Protein AF-A0A392MVQ3-F1 (afdb_monomer)

InterPro domains:
  IPR058720 CHMP7, N-terminal winged helix domain [PF25880] (13-83)

Sequence (83 aa):
MDSNVRDFIAKEVPDWNNEVITVARFKAFSGQRSDWQPNFIFWRDLIIKIATHFRFLIIQPSQVKNDWFNRGGLTPLCIDDVL

Solvent-accessible surface area (backbone atoms only — not comparable to full-atom values): 4968 Å² total; per-residue (Å²): 139,57,67,61,57,44,55,48,47,48,73,73,36,84,61,50,82,40,62,70,58,38,54,50,53,25,60,63,34,30,89,87,46,94,75,36,63,68,45,51,50,54,52,42,53,50,52,51,52,52,29,60,76,73,65,52,88,74,83,55,69,65,50,52,40,64,64,60,44,46,59,96,85,46,49,49,69,44,51,73,83,68,104

Nearest PDB structures (foldseek):
  1xb4-assembly1_B  TM=6.537E-01  e=5.581E+00  Saccharomyces cerevisiae

Structure (mmCIF, N/CA/C/O backbone):
data_AF-A0A392MVQ3-F1
#
_entry.id   AF-A0A392MVQ3-F1
#
loop_
_atom_site.group_PDB
_atom_site.id
_atom_site.type_symbol
_atom_site.label_atom_id
_atom_site.label_alt_id
_atom_site.label_comp_id
_atom_site.label_asym_id
_atom_site.label_entity_id
_atom_site.label_seq_id
_atom_site.pdbx_PDB_ins_code
_atom_site.Cartn_x
_atom_site.Cartn_y
_atom_site.Cartn_z
_atom_site.occupancy
_atom_site.B_iso_or_equiv
_atom_site.auth_seq_id
_atom_site.auth_comp_id
_atom_site.auth_asym_id
_atom_site.auth_atom_id
_atom_site.pdbx_PDB_model_num
ATOM 1 N N . MET A 1 1 ? -15.008 6.648 6.257 1.00 42.06 1 MET A N 1
ATOM 2 C CA . MET A 1 1 ? -14.426 6.826 7.611 1.00 42.06 1 MET A CA 1
ATOM 3 C C . MET A 1 1 ? -12.901 6.632 7.560 1.00 42.06 1 MET A C 1
ATOM 5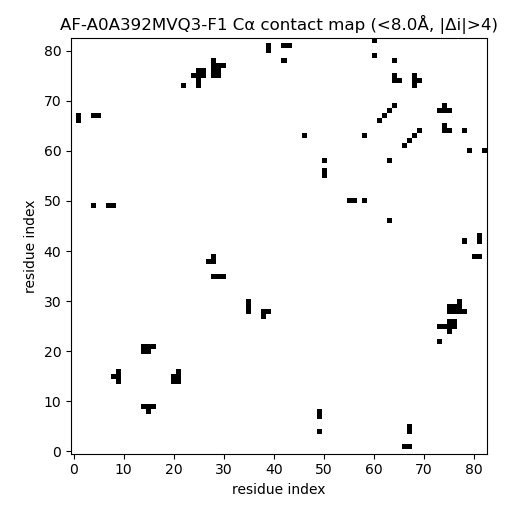 O O . MET A 1 1 ? -12.271 6.374 8.576 1.00 42.06 1 MET A O 1
ATOM 9 N N . ASP A 1 2 ? -12.293 6.842 6.384 1.00 54.22 2 ASP A N 1
ATOM 10 C CA . ASP A 1 2 ? -10.976 6.298 6.011 1.00 54.22 2 ASP A CA 1
ATOM 11 C C . ASP A 1 2 ? -9.867 7.353 5.959 1.00 54.22 2 ASP A C 1
ATOM 13 O O . ASP A 1 2 ? -8.712 7.039 5.670 1.00 54.22 2 ASP A O 1
ATOM 17 N N . SER A 1 3 ? -10.200 8.610 6.273 1.00 60.28 3 SER A N 1
ATOM 18 C CA . SER A 1 3 ? -9.246 9.724 6.302 1.00 60.28 3 SER A CA 1
ATOM 19 C C . SER A 1 3 ? -8.062 9.429 7.228 1.00 60.28 3 SER A C 1
ATOM 21 O O . SER A 1 3 ? -6.928 9.745 6.895 1.00 60.28 3 SER A O 1
ATOM 23 N N . ASN A 1 4 ? -8.296 8.711 8.332 1.00 85.38 4 ASN A N 1
ATOM 24 C CA . ASN A 1 4 ? -7.257 8.418 9.317 1.00 85.38 4 ASN A CA 1
ATOM 25 C C . ASN A 1 4 ? -6.176 7.457 8.784 1.00 85.38 4 ASN A C 1
ATOM 27 O O . ASN A 1 4 ? -4.995 7.660 9.047 1.00 85.38 4 ASN A O 1
ATOM 31 N N . VAL A 1 5 ? -6.542 6.450 7.980 1.00 90.44 5 VAL A N 1
ATOM 32 C CA . VAL A 1 5 ? -5.551 5.513 7.419 1.00 90.44 5 VAL A CA 1
ATOM 33 C C . VAL A 1 5 ? -4.663 6.219 6.398 1.00 90.44 5 VAL A C 1
ATOM 35 O O . VAL A 1 5 ? -3.443 6.083 6.448 1.00 90.44 5 VAL A O 1
ATOM 38 N N . ARG A 1 6 ? -5.250 7.017 5.499 1.00 89.00 6 ARG A N 1
ATOM 39 C CA . ARG A 1 6 ? -4.480 7.760 4.489 1.00 89.00 6 ARG A CA 1
ATOM 40 C C . ARG A 1 6 ? -3.541 8.783 5.126 1.00 89.00 6 ARG A C 1
ATOM 42 O O . ARG A 1 6 ? -2.380 8.865 4.722 1.00 89.00 6 ARG A O 1
ATOM 49 N N . ASP A 1 7 ? -4.012 9.491 6.149 1.00 9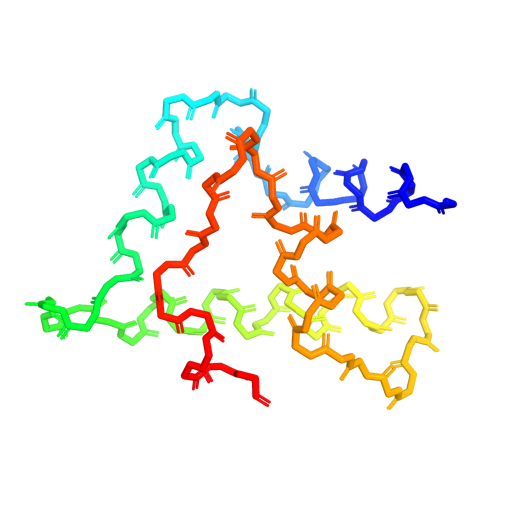1.12 7 ASP A N 1
ATOM 50 C CA . ASP A 1 7 ? -3.199 10.441 6.913 1.00 91.12 7 ASP A CA 1
ATOM 51 C C . ASP A 1 7 ? -2.076 9.738 7.686 1.00 91.12 7 ASP A C 1
ATOM 53 O O . ASP A 1 7 ? -0.957 10.247 7.764 1.00 91.12 7 ASP A O 1
ATOM 57 N N . PHE A 1 8 ? -2.348 8.553 8.238 1.00 94.31 8 PHE A N 1
ATOM 58 C CA . PHE A 1 8 ? -1.339 7.732 8.901 1.00 94.31 8 PHE A CA 1
ATOM 59 C C . PHE A 1 8 ? -0.252 7.280 7.921 1.00 94.31 8 PHE A C 1
ATOM 61 O O . PHE A 1 8 ? 0.931 7.464 8.200 1.00 94.31 8 PHE A O 1
ATOM 68 N N . ILE A 1 9 ? -0.628 6.778 6.739 1.00 93.56 9 ILE A N 1
ATOM 69 C CA . ILE A 1 9 ? 0.350 6.384 5.715 1.00 93.56 9 ILE A CA 1
ATOM 70 C C . ILE A 1 9 ? 1.208 7.582 5.300 1.00 93.56 9 ILE A C 1
ATOM 72 O O . ILE A 1 9 ? 2.421 7.444 5.168 1.00 93.56 9 ILE A O 1
ATOM 76 N N . ALA A 1 10 ? 0.607 8.766 5.148 1.00 92.69 10 ALA A N 1
ATOM 77 C CA . ALA A 1 10 ? 1.344 9.973 4.787 1.00 92.69 10 ALA A CA 1
ATOM 78 C C . ALA A 1 10 ? 2.376 10.415 5.838 1.00 92.69 10 ALA A C 1
ATOM 80 O O . ALA A 1 10 ? 3.366 11.052 5.482 1.00 92.69 10 ALA A O 1
ATOM 81 N N . LYS A 1 11 ? 2.160 10.085 7.116 1.00 93.56 11 LYS A N 1
ATOM 82 C CA . LYS A 1 11 ? 3.130 10.329 8.196 1.00 93.56 11 LYS A CA 1
ATOM 83 C C . LYS A 1 11 ? 4.238 9.280 8.232 1.00 93.56 11 LYS A C 1
ATOM 85 O O . LYS A 1 11 ? 5.370 9.605 8.569 1.00 93.56 11 LYS A O 1
ATOM 90 N N . GLU A 1 12 ? 3.902 8.036 7.914 1.00 93.94 12 GLU A N 1
ATOM 91 C CA . GLU A 1 12 ? 4.809 6.890 8.022 1.00 93.94 12 GLU A CA 1
ATOM 92 C C . GLU A 1 12 ? 5.700 6.693 6.796 1.00 93.94 12 GLU A C 1
ATOM 94 O O . GLU A 1 12 ? 6.822 6.199 6.911 1.00 93.94 12 GLU A O 1
ATOM 99 N N . VAL A 1 13 ? 5.210 7.066 5.615 1.00 93.81 13 VAL A N 1
ATOM 100 C CA . VAL A 1 13 ? 5.928 6.904 4.354 1.00 93.81 13 VAL A CA 1
ATOM 101 C C . VAL A 1 13 ? 6.340 8.284 3.841 1.00 93.81 13 VAL A C 1
ATOM 103 O O . VAL A 1 13 ? 5.478 9.066 3.430 1.00 93.81 13 VAL A O 1
ATOM 106 N N . PRO A 1 14 ? 7.649 8.598 3.824 1.00 92.25 14 PRO A N 1
ATOM 107 C CA . PRO A 1 14 ? 8.146 9.838 3.248 1.00 92.25 14 PRO A CA 1
ATOM 108 C C . PRO A 1 14 ? 7.664 10.016 1.811 1.00 92.25 14 PRO A C 1
ATOM 110 O O . PRO A 1 14 ? 7.575 9.051 1.045 1.00 92.25 14 PRO A O 1
ATOM 113 N N . ASP A 1 15 ? 7.343 11.258 1.462 1.00 92.19 15 ASP A N 1
ATOM 114 C CA . ASP A 1 15 ? 6.886 11.648 0.129 1.00 92.19 15 ASP A CA 1
ATOM 115 C C . ASP A 1 15 ? 5.628 10.918 -0.367 1.00 92.19 15 ASP A C 1
ATOM 117 O O . ASP A 1 15 ? 5.318 10.960 -1.557 1.00 92.19 15 ASP A O 1
ATOM 121 N N . TRP A 1 16 ? 4.839 10.301 0.520 1.00 91.12 16 TRP A N 1
ATOM 122 C CA . TRP A 1 16 ? 3.600 9.623 0.124 1.00 91.12 16 TRP A CA 1
ATOM 123 C C . TRP A 1 16 ? 2.626 10.553 -0.604 1.00 91.12 16 TRP A C 1
ATOM 125 O O . TRP A 1 16 ? 1.914 10.141 -1.510 1.00 91.12 16 TRP A O 1
ATOM 135 N N . ASN A 1 17 ? 2.586 11.833 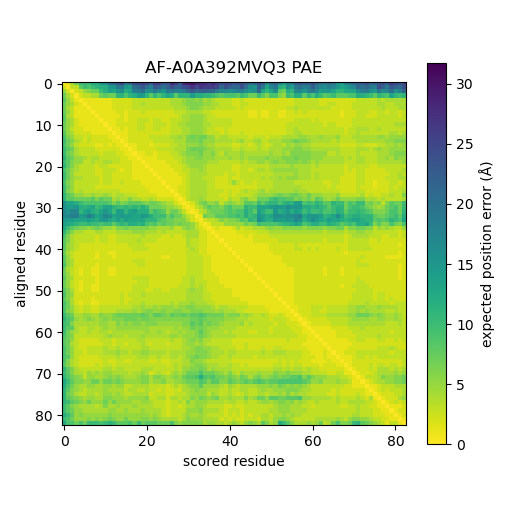-0.236 1.00 89.25 17 ASN A N 1
ATOM 136 C CA . ASN A 1 17 ? 1.716 12.806 -0.897 1.00 89.25 17 ASN A CA 1
ATOM 137 C C . ASN A 1 17 ? 2.294 13.360 -2.203 1.00 89.25 17 ASN A C 1
ATOM 139 O O . ASN A 1 17 ? 1.560 14.006 -2.948 1.00 89.25 17 ASN A O 1
ATOM 143 N N . ASN A 1 18 ? 3.558 13.068 -2.518 1.00 91.94 18 ASN A N 1
ATOM 144 C CA . ASN A 1 18 ? 4.110 13.339 -3.834 1.00 91.94 18 ASN A CA 1
ATOM 145 C C . ASN A 1 18 ? 3.567 12.294 -4.819 1.00 91.94 18 ASN A C 1
ATOM 147 O O . ASN A 1 18 ? 3.881 11.101 -4.742 1.00 91.94 18 ASN A O 1
ATOM 151 N N . GLU A 1 19 ? 2.726 12.755 -5.741 1.00 87.69 19 GLU A N 1
ATOM 152 C CA . GLU A 1 19 ? 2.057 11.903 -6.721 1.00 87.69 19 GLU A CA 1
ATOM 153 C C . GLU A 1 19 ? 3.058 11.135 -7.589 1.00 87.69 19 GLU A C 1
ATOM 155 O O . GLU A 1 19 ? 2.925 9.923 -7.748 1.00 87.69 19 GLU A O 1
ATOM 160 N N . VAL A 1 20 ? 4.108 11.802 -8.073 1.00 89.44 20 VAL A N 1
ATOM 161 C CA . VAL A 1 20 ? 5.120 11.192 -8.948 1.00 89.44 20 VAL A CA 1
ATOM 162 C C . VAL A 1 20 ? 5.839 10.050 -8.231 1.00 89.44 20 VAL A C 1
ATOM 164 O O . VAL A 1 20 ? 5.963 8.952 -8.778 1.00 89.44 20 VAL A O 1
ATOM 167 N N . ILE A 1 21 ? 6.268 10.282 -6.987 1.00 90.69 21 ILE A N 1
ATOM 168 C CA . ILE A 1 21 ? 6.996 9.285 -6.188 1.00 90.69 21 ILE A CA 1
ATOM 169 C C . ILE A 1 21 ? 6.086 8.105 -5.839 1.00 90.69 21 ILE A C 1
ATOM 171 O O . ILE A 1 21 ? 6.495 6.946 -5.945 1.00 90.69 21 ILE A O 1
ATOM 175 N N . THR A 1 22 ? 4.837 8.372 -5.469 1.00 89.94 22 THR A N 1
ATOM 176 C CA . THR A 1 22 ? 3.910 7.312 -5.062 1.00 89.94 22 THR A CA 1
ATOM 177 C C . THR A 1 22 ? 3.465 6.457 -6.239 1.00 89.94 22 THR A C 1
ATOM 179 O O . THR A 1 22 ? 3.469 5.230 -6.138 1.00 89.94 22 THR A O 1
ATOM 182 N N . VAL A 1 23 ? 3.179 7.068 -7.390 1.00 89.44 23 VAL A N 1
ATOM 183 C CA . VAL A 1 23 ? 2.890 6.336 -8.631 1.00 89.44 23 VAL A CA 1
ATOM 184 C C . VAL A 1 23 ? 4.087 5.475 -9.039 1.00 89.44 23 VAL A C 1
ATOM 186 O O . VAL A 1 23 ? 3.907 4.311 -9.406 1.00 89.44 23 VAL A O 1
ATOM 189 N N . ALA A 1 24 ? 5.311 6.005 -8.946 1.00 89.69 24 ALA A N 1
ATOM 190 C CA . ALA A 1 24 ? 6.517 5.231 -9.227 1.00 89.69 24 ALA A CA 1
ATOM 191 C C . ALA A 1 24 ? 6.649 4.028 -8.279 1.00 89.69 24 ALA A C 1
ATOM 193 O O . ALA A 1 24 ? 6.918 2.922 -8.743 1.00 89.69 24 ALA A O 1
ATOM 194 N N . ARG A 1 25 ? 6.375 4.206 -6.981 1.00 90.75 25 ARG A N 1
ATOM 195 C CA . ARG A 1 25 ? 6.383 3.125 -5.980 1.00 90.75 25 ARG A CA 1
ATOM 196 C C . ARG A 1 25 ? 5.342 2.041 -6.276 1.00 90.75 25 ARG A C 1
ATOM 198 O O . ARG A 1 25 ? 5.648 0.858 -6.161 1.00 90.75 25 ARG A O 1
ATOM 205 N N . PHE A 1 26 ? 4.135 2.426 -6.690 1.00 90.69 26 PHE A N 1
ATOM 206 C CA . PHE A 1 26 ? 3.067 1.476 -7.028 1.00 90.69 26 PHE A CA 1
ATOM 207 C C . PHE A 1 26 ? 3.441 0.625 -8.246 1.00 90.69 26 PHE A C 1
ATOM 209 O O . PHE A 1 26 ? 3.188 -0.578 -8.256 1.00 90.69 26 PHE A O 1
ATOM 216 N N . LYS A 1 27 ? 4.078 1.240 -9.250 1.00 87.56 27 LYS A N 1
ATOM 217 C CA . LYS A 1 27 ? 4.567 0.554 -10.456 1.00 87.56 27 LYS A CA 1
ATOM 218 C C . LYS A 1 27 ? 5.813 -0.296 -10.194 1.00 87.56 27 LYS A C 1
ATOM 220 O O . LYS A 1 27 ? 5.974 -1.349 -10.805 1.00 87.56 27 LYS A O 1
ATOM 225 N N . ALA A 1 28 ? 6.692 0.159 -9.298 1.00 87.12 28 ALA A N 1
ATOM 226 C CA . ALA A 1 28 ? 7.912 -0.555 -8.929 1.00 87.12 28 ALA A CA 1
ATOM 227 C C . ALA A 1 28 ? 7.607 -1.914 -8.294 1.00 87.12 28 ALA A C 1
ATOM 229 O O . ALA A 1 28 ? 8.350 -2.867 -8.515 1.00 87.12 28 ALA A O 1
ATOM 230 N N . PHE A 1 29 ? 6.487 -2.027 -7.574 1.00 83.50 29 PHE A N 1
ATOM 231 C CA . PHE A 1 29 ? 6.004 -3.307 -7.078 1.00 83.50 29 PHE A CA 1
ATOM 232 C C . PHE A 1 29 ? 5.227 -4.077 -8.147 1.00 83.50 29 PHE A C 1
ATOM 234 O O . PHE A 1 29 ? 4.009 -4.237 -8.073 1.00 83.50 29 PHE A O 1
ATOM 241 N N . SER A 1 30 ? 5.965 -4.523 -9.160 1.00 77.94 30 SER A N 1
ATOM 242 C CA . SER A 1 30 ? 5.489 -5.419 -10.208 1.00 77.94 30 SER A CA 1
ATOM 243 C C . SER A 1 30 ? 6.320 -6.700 -10.215 1.00 77.94 30 SER A C 1
ATOM 245 O O . SER A 1 30 ? 7.536 -6.666 -10.023 1.00 77.94 30 SER A O 1
ATOM 247 N N . GLY A 1 31 ? 5.685 -7.834 -10.511 1.00 67.94 31 GLY A N 1
ATOM 248 C CA . GLY A 1 31 ? 6.341 -9.143 -10.621 1.00 67.94 31 GLY A CA 1
ATOM 249 C C . GLY A 1 31 ? 7.284 -9.276 -11.824 1.00 67.94 31 GLY A C 1
ATOM 250 O O . GLY A 1 31 ? 7.808 -10.351 -12.087 1.00 67.94 31 GLY A O 1
ATOM 251 N N . GLN A 1 32 ? 7.494 -8.195 -12.580 1.00 72.75 32 GLN A N 1
ATOM 252 C CA . GLN A 1 32 ? 8.340 -8.170 -13.773 1.00 72.75 32 GLN A CA 1
ATOM 253 C C . GLN A 1 32 ? 9.827 -7.987 -13.454 1.00 72.75 32 GLN A C 1
ATOM 255 O O . GLN A 1 32 ? 10.662 -8.197 -14.335 1.00 72.75 32 GLN A O 1
ATOM 260 N N . ARG A 1 33 ? 10.181 -7.574 -12.231 1.00 71.75 33 ARG A N 1
ATOM 261 C CA . ARG A 1 33 ? 11.573 -7.304 -11.856 1.00 71.75 33 ARG A CA 1
ATOM 262 C C . ARG A 1 33 ? 12.086 -8.316 -10.832 1.00 71.75 33 ARG A C 1
ATOM 264 O O . ARG A 1 33 ? 11.363 -8.751 -9.941 1.00 71.75 33 ARG A O 1
ATOM 271 N N . SER A 1 34 ? 13.362 -8.681 -10.946 1.00 73.12 34 SER A N 1
ATOM 272 C CA . SER A 1 34 ? 14.026 -9.628 -10.039 1.00 73.12 34 SER A CA 1
ATOM 273 C C . SER A 1 34 ? 14.256 -9.068 -8.628 1.00 73.12 34 SER A C 1
ATOM 275 O O . SER A 1 34 ? 14.492 -9.836 -7.702 1.00 73.12 34 SER A O 1
ATOM 277 N N . ASP A 1 35 ? 14.166 -7.749 -8.445 1.00 77.62 35 ASP A N 1
ATOM 278 C CA . ASP A 1 35 ? 14.253 -7.025 -7.168 1.00 77.62 35 ASP A CA 1
ATOM 279 C C . ASP A 1 35 ? 12.881 -6.878 -6.476 1.00 77.62 35 ASP A C 1
ATOM 281 O O . ASP A 1 35 ? 12.613 -5.909 -5.766 1.00 77.62 35 ASP A O 1
ATOM 285 N N . TRP A 1 36 ? 11.983 -7.844 -6.671 1.00 82.88 36 TRP A N 1
ATOM 286 C CA . TRP A 1 36 ? 10.635 -7.824 -6.099 1.00 82.88 36 TRP A CA 1
ATOM 287 C C . TRP A 1 36 ? 10.633 -7.913 -4.563 1.00 82.88 36 TRP A C 1
ATOM 289 O O . TRP A 1 36 ? 9.763 -7.332 -3.913 1.00 82.88 36 TRP A O 1
ATOM 299 N N . GLN A 1 37 ? 11.608 -8.609 -3.967 1.00 88.69 37 GLN A N 1
ATOM 300 C CA . GLN A 1 37 ? 11.595 -8.963 -2.545 1.00 88.69 37 GLN A CA 1
ATOM 301 C C . GLN A 1 37 ? 11.611 -7.743 -1.597 1.00 88.69 37 GLN A C 1
ATOM 303 O O . GLN A 1 37 ? 10.785 -7.710 -0.683 1.00 88.69 37 GLN A O 1
ATOM 308 N N . PRO A 1 38 ? 12.455 -6.708 -1.792 1.00 90.50 38 PRO A N 1
ATOM 309 C CA . PRO A 1 38 ? 12.376 -5.476 -1.002 1.00 90.50 38 PRO A CA 1
ATOM 310 C C . PRO A 1 38 ? 11.017 -4.773 -1.089 1.00 90.50 38 PRO A C 1
ATOM 312 O O . PRO A 1 38 ? 10.516 -4.277 -0.081 1.00 90.50 38 PRO A O 1
ATOM 315 N N . ASN A 1 39 ? 10.400 -4.755 -2.275 1.00 90.81 39 ASN A N 1
ATOM 316 C CA . ASN A 1 39 ? 9.086 -4.142 -2.464 1.00 90.81 39 ASN A CA 1
ATOM 317 C C . ASN A 1 39 ? 7.995 -4.943 -1.740 1.00 90.81 39 ASN A C 1
ATOM 319 O O . ASN A 1 39 ? 7.172 -4.353 -1.044 1.00 90.81 39 ASN A O 1
ATOM 323 N N . PHE A 1 40 ? 8.033 -6.275 -1.831 1.00 90.56 40 PHE A N 1
ATOM 324 C CA . PHE A 1 40 ? 7.132 -7.157 -1.088 1.00 90.56 40 PHE A CA 1
ATOM 325 C C . PHE A 1 40 ? 7.223 -6.913 0.424 1.00 90.56 40 PHE A C 1
ATOM 327 O O . PHE A 1 40 ? 6.204 -6.691 1.076 1.00 90.56 40 PHE A O 1
ATOM 334 N N . ILE A 1 41 ? 8.444 -6.896 0.972 1.00 92.94 41 ILE A N 1
ATOM 335 C CA . ILE A 1 41 ? 8.683 -6.656 2.402 1.00 92.94 41 ILE A CA 1
ATOM 336 C C . ILE A 1 41 ? 8.133 -5.288 2.813 1.00 92.94 41 ILE A C 1
ATOM 338 O O . ILE A 1 41 ? 7.407 -5.202 3.800 1.00 92.94 41 ILE A O 1
ATOM 342 N N . PHE A 1 42 ? 8.410 -4.240 2.030 1.00 94.12 42 PHE A N 1
ATOM 343 C CA . PHE A 1 42 ? 7.892 -2.896 2.289 1.00 94.12 42 PHE A CA 1
ATOM 344 C C . PHE A 1 42 ? 6.359 -2.875 2.392 1.00 94.12 42 PHE A C 1
ATOM 346 O O . PHE A 1 42 ? 5.816 -2.340 3.360 1.00 94.12 42 PHE A O 1
ATOM 353 N N . TRP A 1 43 ? 5.656 -3.460 1.417 1.00 94.12 43 TRP A N 1
ATOM 354 C CA . TRP A 1 43 ? 4.191 -3.456 1.398 1.00 94.12 43 TRP A CA 1
ATOM 355 C C . TRP A 1 43 ? 3.594 -4.286 2.529 1.00 94.12 43 TRP A C 1
ATOM 357 O O . TRP A 1 43 ? 2.674 -3.817 3.201 1.00 94.12 43 TRP A O 1
ATOM 367 N N . ARG A 1 44 ? 4.148 -5.477 2.784 1.00 94.25 44 ARG A N 1
ATOM 368 C CA . ARG A 1 44 ? 3.735 -6.343 3.893 1.00 94.25 44 ARG A CA 1
ATOM 369 C C . ARG A 1 44 ? 3.862 -5.617 5.228 1.00 94.25 44 ARG A C 1
ATOM 371 O O . ARG A 1 44 ? 2.910 -5.578 6.005 1.00 94.25 44 ARG A O 1
ATOM 378 N N . ASP A 1 45 ? 5.023 -5.023 5.483 1.00 96.12 45 ASP A N 1
ATOM 379 C CA . ASP A 1 45 ? 5.307 -4.376 6.761 1.00 96.12 45 ASP A CA 1
ATOM 380 C C . ASP A 1 45 ? 4.433 -3.128 6.951 1.00 96.12 45 ASP A C 1
ATOM 382 O O . ASP A 1 45 ? 3.923 -2.894 8.049 1.00 96.12 45 ASP A O 1
ATOM 386 N N . LEU A 1 46 ? 4.174 -2.371 5.878 1.00 95.81 46 LEU A N 1
ATOM 387 C CA . LEU A 1 46 ? 3.246 -1.242 5.907 1.00 95.81 46 LEU A CA 1
ATOM 388 C C . LEU A 1 46 ? 1.809 -1.689 6.226 1.00 95.81 46 LEU A C 1
ATOM 390 O O . LEU A 1 46 ? 1.174 -1.095 7.097 1.00 95.81 46 LEU A O 1
ATOM 394 N N . ILE A 1 47 ? 1.308 -2.749 5.579 1.00 94.62 47 ILE A N 1
ATOM 395 C CA . ILE A 1 47 ? -0.031 -3.308 5.841 1.00 94.62 47 ILE A CA 1
ATOM 396 C C . ILE A 1 47 ? -0.155 -3.757 7.300 1.00 94.62 47 ILE A C 1
ATOM 398 O O . ILE A 1 47 ? -1.108 -3.369 7.978 1.00 94.62 47 ILE A O 1
ATOM 402 N N . ILE A 1 48 ? 0.822 -4.517 7.807 1.00 94.69 48 ILE A N 1
ATOM 403 C CA . ILE A 1 48 ? 0.835 -4.991 9.200 1.00 94.69 48 ILE A CA 1
ATOM 404 C C . ILE A 1 48 ? 0.865 -3.808 10.169 1.00 94.69 48 ILE A C 1
ATOM 406 O O . ILE A 1 48 ? 0.135 -3.807 11.165 1.00 94.69 48 ILE A O 1
ATOM 410 N N . LYS A 1 49 ? 1.670 -2.779 9.883 1.00 95.94 49 LYS A N 1
ATOM 411 C CA . LYS A 1 49 ? 1.767 -1.584 10.726 1.00 95.94 49 LYS A CA 1
ATOM 412 C C . LYS A 1 49 ? 0.438 -0.834 10.803 1.00 95.94 49 LYS A C 1
ATOM 414 O O . LYS A 1 49 ? 0.006 -0.493 11.903 1.00 95.94 49 LYS A O 1
ATOM 419 N N . ILE A 1 50 ? -0.228 -0.629 9.665 1.00 94.75 50 ILE A N 1
ATOM 420 C CA . ILE A 1 50 ? -1.562 -0.011 9.603 1.00 94.75 50 ILE A CA 1
ATOM 421 C C . ILE A 1 50 ? -2.569 -0.867 10.381 1.00 94.75 50 ILE A C 1
ATOM 423 O O . ILE A 1 50 ? -3.226 -0.362 11.291 1.00 94.75 50 ILE A O 1
ATOM 427 N N . ALA A 1 51 ? -2.657 -2.165 10.078 1.00 94.00 51 ALA A N 1
ATOM 428 C CA . ALA A 1 51 ? -3.593 -3.075 10.736 1.00 94.00 51 ALA A CA 1
ATOM 429 C C . ALA A 1 51 ? -3.401 -3.098 12.259 1.00 94.00 51 ALA A C 1
ATOM 431 O O . ALA A 1 51 ? -4.373 -3.018 13.007 1.00 94.00 51 ALA A O 1
ATOM 432 N N . THR A 1 52 ? -2.151 -3.102 12.723 1.00 94.25 52 THR A N 1
ATOM 433 C CA . THR A 1 52 ? -1.820 -3.063 14.153 1.00 94.25 52 THR A CA 1
ATOM 434 C C . THR A 1 52 ? -2.220 -1.734 14.790 1.00 94.25 52 THR A C 1
ATOM 436 O O . THR A 1 52 ? 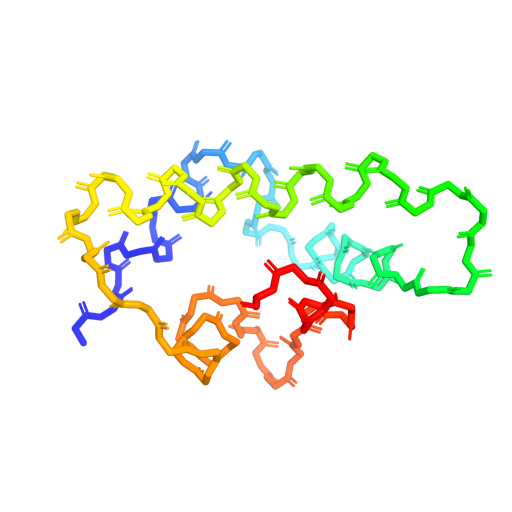-2.851 -1.728 15.848 1.00 94.25 52 THR A O 1
ATOM 439 N N . HIS A 1 53 ? -1.899 -0.604 14.150 1.00 95.00 53 HIS A N 1
ATOM 440 C CA . HIS A 1 53 ? -2.215 0.728 14.672 1.00 95.00 53 HIS A CA 1
ATOM 441 C C . HIS A 1 53 ? -3.727 0.938 14.832 1.00 95.00 53 HIS A C 1
ATOM 443 O O . HIS A 1 53 ? -4.184 1.430 15.865 1.00 95.00 53 HIS A O 1
ATOM 449 N N . PHE A 1 54 ? -4.507 0.502 13.841 1.00 93.06 54 PHE A N 1
ATOM 450 C CA . PHE A 1 54 ? -5.965 0.637 13.825 1.00 93.06 54 PHE A CA 1
ATOM 451 C C . PHE A 1 54 ? -6.713 -0.552 14.445 1.00 93.06 54 PHE A C 1
ATOM 453 O O . PHE A 1 54 ? -7.941 -0.531 14.513 1.00 93.06 54 PHE A O 1
ATOM 460 N N . ARG A 1 55 ? -5.988 -1.566 14.941 1.00 93.75 55 ARG A N 1
ATOM 461 C CA . ARG A 1 55 ? -6.531 -2.806 15.525 1.00 93.75 5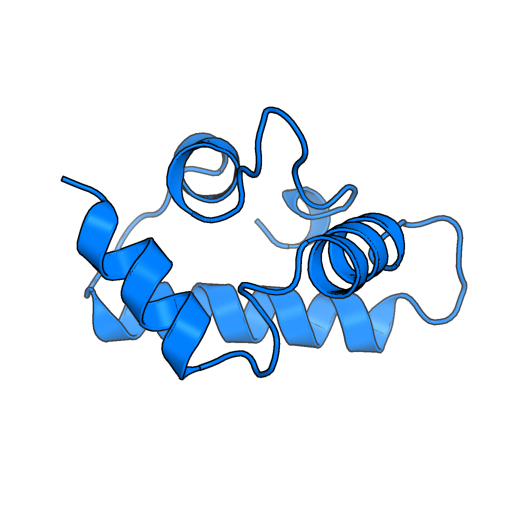5 ARG A CA 1
ATOM 462 C C . ARG A 1 55 ? -7.470 -3.568 14.578 1.00 93.75 55 ARG A C 1
ATOM 464 O O . ARG A 1 55 ? -8.461 -4.154 15.014 1.00 93.75 55 ARG A O 1
ATOM 471 N N . PHE A 1 56 ? -7.154 -3.580 13.285 1.00 92.06 56 PHE A N 1
ATOM 472 C CA . PHE A 1 56 ? -7.855 -4.408 12.309 1.00 92.06 56 PHE A CA 1
ATOM 473 C C . PHE A 1 56 ? -7.438 -5.873 12.484 1.00 92.06 56 PHE A C 1
ATOM 475 O O . PHE A 1 56 ? -6.301 -6.239 12.206 1.00 92.06 56 PHE A O 1
ATOM 482 N N . LEU A 1 57 ? -8.365 -6.709 12.958 1.00 88.38 57 LEU A N 1
ATOM 483 C CA . LEU A 1 57 ? -8.146 -8.155 13.114 1.00 88.38 57 LEU A CA 1
ATOM 484 C C . LEU A 1 57 ? -8.330 -8.924 11.802 1.00 88.38 57 LEU A C 1
ATOM 486 O O . LEU A 1 57 ? -7.726 -9.972 11.607 1.00 88.38 57 LEU A O 1
ATOM 490 N N . ILE A 1 58 ? -9.184 -8.408 10.920 1.00 88.25 58 ILE A N 1
ATOM 491 C CA . ILE A 1 58 ? -9.470 -8.965 9.601 1.00 88.25 58 ILE A CA 1
ATOM 492 C 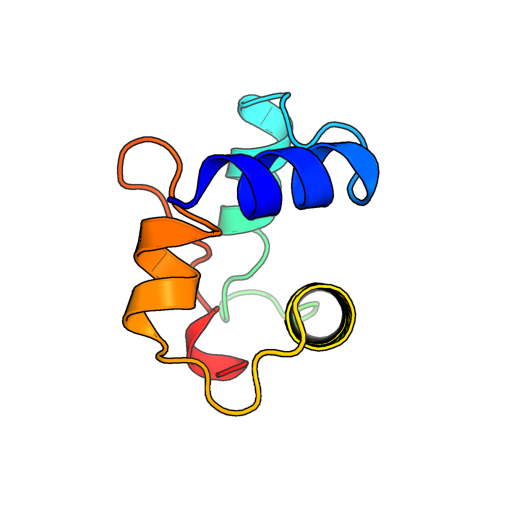C . ILE A 1 58 ? -9.448 -7.793 8.626 1.00 88.25 58 ILE A C 1
ATOM 494 O O . ILE A 1 58 ? -10.097 -6.775 8.871 1.00 88.25 58 ILE A O 1
ATOM 498 N N . ILE A 1 59 ? -8.698 -7.940 7.539 1.00 89.31 59 ILE A N 1
ATOM 499 C CA . ILE A 1 59 ? -8.602 -6.958 6.460 1.00 89.31 59 ILE A CA 1
ATOM 500 C C . ILE A 1 59 ? -9.057 -7.620 5.166 1.00 89.31 59 ILE A C 1
ATOM 502 O O . ILE A 1 59 ? -8.701 -8.763 4.888 1.00 89.31 59 ILE A O 1
ATOM 506 N N . GLN A 1 60 ? -9.878 -6.922 4.387 1.00 90.06 60 GLN A N 1
ATOM 507 C CA . GLN A 1 60 ? -10.279 -7.407 3.070 1.00 90.06 60 GLN A CA 1
ATOM 508 C C . GLN A 1 60 ? -9.320 -6.866 2.004 1.00 90.06 60 GLN A C 1
ATOM 510 O O . GLN A 1 60 ? -8.983 -5.679 2.053 1.00 90.06 60 GLN A O 1
ATOM 515 N N . PRO A 1 61 ? -8.929 -7.663 0.992 1.00 89.38 61 PRO A N 1
ATOM 516 C CA . PRO A 1 61 ? -8.061 -7.169 -0.074 1.00 89.38 61 PRO A CA 1
ATOM 517 C C . PRO A 1 61 ? -8.626 -5.942 -0.801 1.00 89.38 61 PRO A C 1
ATOM 519 O O . PRO A 1 61 ? -7.892 -5.016 -1.145 1.00 89.38 61 PRO A O 1
ATOM 522 N N . SER A 1 62 ? -9.950 -5.890 -0.975 1.00 88.81 62 SER A N 1
ATOM 523 C CA . SER A 1 62 ? -10.662 -4.735 -1.530 1.00 88.81 62 SER A CA 1
ATOM 524 C C . SER A 1 62 ? -10.473 -3.471 -0.691 1.00 88.81 62 SER A C 1
ATOM 526 O O . SER A 1 62 ? -10.244 -2.412 -1.266 1.00 88.81 62 SER A O 1
ATOM 528 N N . GLN A 1 63 ? -10.515 -3.575 0.638 1.00 90.44 63 GLN A N 1
ATOM 529 C CA . GLN A 1 63 ? -10.300 -2.454 1.556 1.00 90.44 63 GLN A CA 1
ATOM 530 C C . GLN A 1 63 ? -8.865 -1.925 1.437 1.00 90.44 63 GLN A C 1
ATOM 532 O O .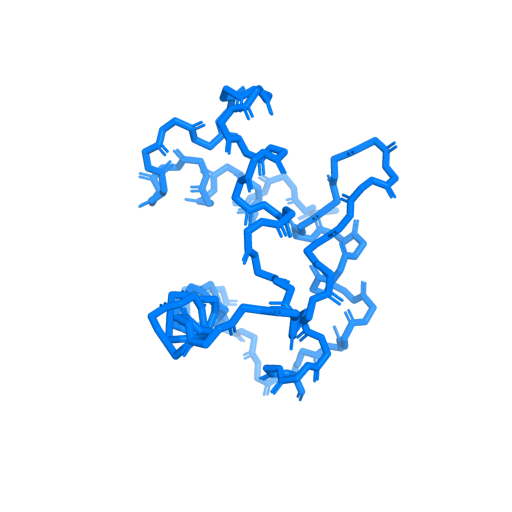 GLN A 1 63 ? -8.637 -0.725 1.283 1.00 90.44 63 GLN A O 1
ATOM 537 N N . VAL A 1 64 ? -7.880 -2.824 1.424 1.00 91.19 64 VAL A N 1
ATOM 538 C CA . VAL A 1 64 ? -6.467 -2.443 1.287 1.00 91.19 64 VAL A CA 1
ATOM 539 C C . VAL A 1 64 ? -6.214 -1.738 -0.052 1.00 91.19 64 VAL A C 1
ATOM 541 O O . VAL A 1 64 ? -5.578 -0.685 -0.103 1.00 91.19 64 VAL A O 1
ATOM 544 N N . LYS A 1 65 ? -6.766 -2.269 -1.144 1.00 89.81 65 LYS A N 1
ATOM 545 C CA . LYS A 1 65 ? -6.622 -1.682 -2.481 1.00 89.81 65 LYS A CA 1
ATOM 546 C C . LYS A 1 65 ? -7.359 -0.361 -2.639 1.00 89.81 65 LYS A C 1
ATOM 548 O O . LYS A 1 65 ? -6.758 0.629 -3.046 1.00 89.81 65 LYS A O 1
ATOM 553 N N . ASN A 1 66 ? -8.659 -0.359 -2.362 1.00 88.62 66 ASN A N 1
ATOM 554 C CA . ASN A 1 66 ? -9.554 0.728 -2.749 1.00 88.62 66 ASN A CA 1
ATOM 555 C C . ASN A 1 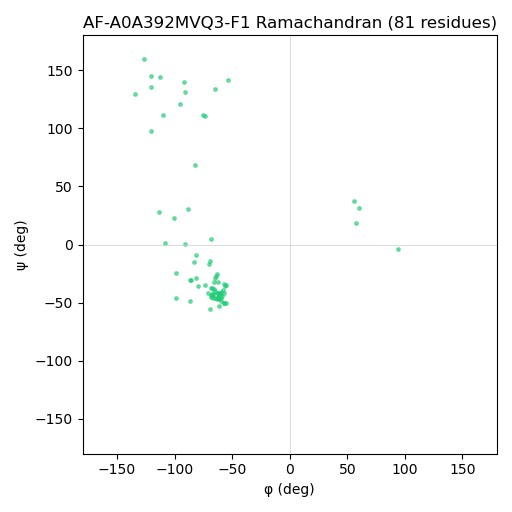66 ? -9.582 1.853 -1.717 1.00 88.62 66 ASN A C 1
ATOM 557 O O . ASN A 1 66 ? -9.737 3.017 -2.095 1.00 88.62 66 ASN A O 1
ATOM 561 N N . ASP A 1 67 ? -9.381 1.530 -0.441 1.00 89.81 67 ASP A N 1
ATOM 562 C CA . ASP A 1 67 ? -9.511 2.511 0.630 1.00 89.81 67 ASP A CA 1
ATOM 563 C C . ASP A 1 67 ? -8.134 3.035 1.043 1.00 89.81 67 ASP A C 1
ATOM 565 O O . ASP A 1 67 ? -7.942 4.255 1.118 1.00 89.81 67 ASP A O 1
ATOM 569 N N . TRP A 1 68 ? -7.148 2.147 1.23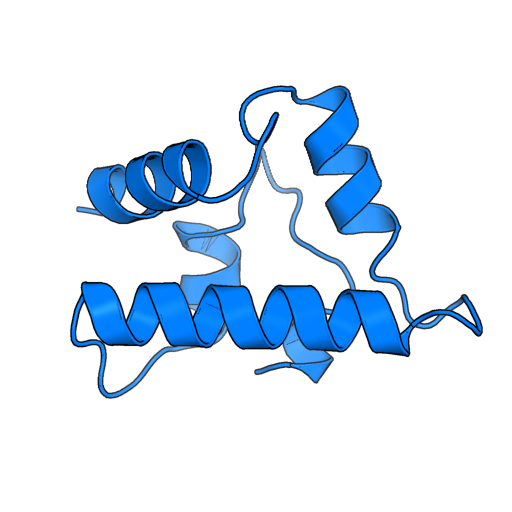1 1.00 91.94 68 TRP A N 1
ATOM 570 C CA . TRP A 1 68 ? -5.824 2.529 1.746 1.00 91.94 68 TRP A CA 1
ATOM 571 C C . TRP A 1 68 ? -4.867 2.985 0.646 1.00 91.94 68 TRP A C 1
ATOM 573 O O . TRP A 1 68 ? -4.238 4.038 0.772 1.00 91.94 68 TRP A O 1
ATOM 583 N N . PHE A 1 69 ? -4.765 2.213 -0.439 1.00 91.25 69 PHE A N 1
ATOM 584 C CA . PHE A 1 69 ? -3.758 2.414 -1.485 1.00 91.25 69 PHE A CA 1
ATOM 585 C C . PHE A 1 69 ? -4.341 2.831 -2.837 1.00 91.25 69 PHE A C 1
ATOM 587 O O . PHE A 1 69 ? -3.729 2.581 -3.868 1.00 91.25 69 PHE A O 1
ATOM 594 N N . ASN A 1 70 ? -5.491 3.503 -2.851 1.00 88.88 70 ASN A N 1
ATOM 595 C CA . ASN A 1 70 ? -6.068 4.045 -4.078 1.00 88.88 70 ASN A CA 1
ATOM 596 C C . ASN A 1 70 ? -5.685 5.513 -4.262 1.00 88.88 70 ASN A C 1
ATOM 598 O O . ASN A 1 70 ? -6.028 6.370 -3.439 1.00 88.88 70 ASN A O 1
ATOM 602 N N . ARG A 1 71 ? -5.023 5.810 -5.381 1.00 86.12 71 ARG A N 1
ATOM 603 C CA . ARG A 1 71 ? -4.826 7.178 -5.867 1.00 86.12 71 ARG A CA 1
ATOM 604 C C . ARG A 1 71 ? -5.434 7.322 -7.254 1.00 86.12 71 ARG A C 1
ATOM 606 O O . ARG A 1 71 ? -4.816 6.951 -8.245 1.00 86.12 71 ARG A O 1
ATOM 613 N N . GLY A 1 72 ? -6.658 7.846 -7.313 1.00 82.69 72 GLY A N 1
ATOM 614 C CA . GLY A 1 72 ? -7.328 8.156 -8.581 1.00 82.69 72 GLY A CA 1
ATOM 615 C C . GLY A 1 72 ? -7.540 6.941 -9.492 1.00 82.69 72 GLY A C 1
ATOM 616 O O . GLY A 1 72 ? -7.491 7.085 -10.708 1.00 82.69 72 GLY A O 1
ATOM 617 N N . GLY A 1 73 ? -7.734 5.748 -8.920 1.00 83.31 73 GLY A N 1
ATOM 618 C CA . GLY A 1 73 ? -7.885 4.491 -9.661 1.00 83.31 73 GLY A CA 1
ATOM 619 C C . GLY A 1 73 ? -6.587 3.703 -9.849 1.00 83.31 73 GLY A C 1
ATOM 620 O O . GLY A 1 73 ? -6.632 2.584 -10.352 1.00 83.31 73 GLY A O 1
ATOM 621 N N . LEU A 1 74 ? -5.441 4.239 -9.418 1.00 86.62 74 LEU A N 1
ATOM 622 C CA . LEU A 1 74 ? -4.184 3.499 -9.378 1.00 86.62 74 LEU A CA 1
ATOM 623 C C . LEU A 1 74 ? -4.007 2.804 -8.022 1.00 86.62 74 LEU A C 1
ATOM 625 O O . LEU A 1 74 ? -4.106 3.451 -6.978 1.00 86.62 74 LEU A O 1
ATOM 629 N N . THR A 1 75 ? -3.672 1.515 -8.060 1.00 89.12 75 THR A N 1
ATOM 630 C CA . THR A 1 75 ? -3.302 0.687 -6.901 1.00 89.12 75 THR A CA 1
ATOM 631 C C . THR A 1 75 ? -1.954 -0.004 -7.149 1.00 89.12 75 THR A C 1
ATOM 633 O O . THR A 1 75 ? -1.544 -0.122 -8.309 1.00 89.12 75 THR A O 1
ATOM 636 N N . PRO A 1 76 ? -1.235 -0.472 -6.112 1.00 89.06 76 PRO A N 1
ATOM 637 C CA . PRO A 1 76 ? 0.024 -1.188 -6.310 1.00 89.06 76 PRO A CA 1
ATOM 638 C C . PRO A 1 76 ? -0.223 -2.510 -7.053 1.00 89.06 76 PRO A C 1
ATOM 640 O O . PRO A 1 76 ? -1.161 -3.235 -6.721 1.00 89.06 76 PRO A O 1
ATOM 643 N N . LEU A 1 77 ? 0.589 -2.807 -8.075 1.00 85.25 77 LEU A N 1
ATOM 644 C CA . LEU A 1 77 ? 0.281 -3.857 -9.061 1.00 85.25 77 LEU A CA 1
ATOM 645 C C . LEU A 1 77 ? 0.277 -5.268 -8.461 1.00 85.25 77 LEU A C 1
ATOM 647 O O . LEU A 1 77 ? -0.627 -6.044 -8.744 1.00 85.25 77 LEU A O 1
ATOM 651 N N . CYS A 1 78 ? 1.260 -5.573 -7.616 1.00 86.75 78 CYS A N 1
ATOM 652 C CA . CYS A 1 78 ? 1.421 -6.882 -6.978 1.00 86.75 78 CYS A CA 1
ATOM 653 C C . CYS A 1 78 ? 0.915 -6.927 -5.533 1.00 86.75 78 CYS A C 1
ATOM 655 O O . CYS A 1 78 ? 1.350 -7.756 -4.743 1.00 86.75 78 CYS A O 1
ATOM 657 N N . ILE A 1 79 ? 0.006 -6.028 -5.146 1.00 88.19 79 ILE A N 1
ATOM 658 C CA . ILE A 1 79 ? -0.487 -5.997 -3.761 1.00 88.19 79 ILE A CA 1
ATOM 659 C C . ILE A 1 79 ? -1.239 -7.273 -3.366 1.00 88.19 79 ILE A C 1
ATOM 661 O O . ILE A 1 79 ? -1.233 -7.623 -2.194 1.00 88.19 79 ILE A O 1
ATOM 665 N N . ASP A 1 80 ? -1.822 -7.988 -4.333 1.00 87.19 80 ASP A N 1
ATOM 666 C CA . ASP A 1 80 ? -2.438 -9.302 -4.104 1.00 87.19 80 ASP A CA 1
ATOM 667 C C . ASP A 1 80 ? -1.434 -10.369 -3.687 1.00 87.19 80 ASP A C 1
ATOM 669 O O . ASP A 1 80 ? -1.790 -11.265 -2.941 1.00 87.19 80 ASP A O 1
ATOM 673 N N . ASP A 1 81 ? -0.173 -10.261 -4.109 1.00 86.06 81 ASP A N 1
ATOM 674 C CA . ASP A 1 81 ? 0.855 -11.225 -3.712 1.00 86.06 81 ASP A CA 1
ATOM 675 C C . ASP A 1 81 ? 1.203 -11.093 -2.216 1.00 86.06 81 ASP A C 1
ATOM 677 O O . ASP A 1 81 ? 1.862 -11.965 -1.654 1.00 86.06 81 ASP A O 1
ATOM 681 N N . VAL A 1 82 ? 0.781 -9.994 -1.572 1.00 86.44 82 VAL A N 1
ATOM 682 C CA . VAL A 1 82 ? 1.011 -9.673 -0.153 1.00 86.44 82 VAL A CA 1
ATOM 683 C C . VAL A 1 82 ? -0.189 -10.019 0.736 1.00 86.44 82 VAL A C 1
ATOM 685 O O . VAL A 1 82 ? -0.005 -10.185 1.944 1.00 86.44 82 VAL A O 1
ATOM 688 N N . LEU A 1 83 ? -1.395 -10.066 0.164 1.00 84.25 83 LEU A N 1
ATOM 689 C CA . LEU A 1 83 ? -2.682 -10.142 0.868 1.00 84.25 83 LEU A CA 1
ATOM 690 C C . LEU A 1 83 ? -3.241 -11.564 0.893 1.00 84.25 83 LEU A C 1
ATOM 692 O O . LEU A 1 83 ? -3.736 -11.953 1.974 1.00 84.25 83 LEU A O 1
#

Secondary structure (DSSP, 8-state):
--HHHHHHHHHHSTTTT-HHHHHHHHHHS-TTSTTHHHHHHHHHHHHHHHHHHHT-SS--HHHIIIIIS-BTTB--TTGGGT-

pLDDT: mean 87.7, std 8.87, range [42.06, 96.12]

Mean predicted aligned error: 4.3 Å

Foldseek 3Di:
DQPVLQVVCPVVDPCCVVPVVLLVLLAVCDPPDPPNVVSLVVLLVSVVVSCVVVVPPDDDLCCCFPRRADDPNRGRDCSVVND

Radius of gyration: 12.13 Å; Cα contacts (8 Å, |Δi|>4): 62; chains: 1; bounding box: 29×25×29 Å

Organism: NCBI:txid97028